Protein AF-A0A7U9NGF4-F1 (afdb_monomer)

Nearest PDB structures (foldseek):
  6f1t-assembly1_i  TM=4.690E-01  e=4.028E+00  Homo sapiens
  6hcq-assembly1_W2  TM=2.951E-01  e=4.028E+00  Oryctolagus cuniculus
  6j0n-assembly1_V  TM=3.800E-01  e=9.695E+00  Photorhabdus asymbiotica subsp. asymbiotica ATCC 43949

pLDDT: mean 77.32, std 14.56, range [38.88, 92.25]

Sequence (67 aa):
MAAEGQKGQSYDVLPKCIHVGILDFVLFEEDEEFYSCFHFWEDTRRRMYTDKLEIHILELPKLEGCE

Mean predicted aligned error: 9.67 Å

Secondary structure (DSSP, 8-state):
------TTS-GGGPPPEEEEEEESS-S-TT---SEEEEEEEETTTTEEEEEEEEEEEEEHHHHTT--

Radius of gyration: 16.31 Å; Cα contacts (8 Å, |Δi|>4): 85; chains: 1; bounding box: 26×37×51 Å

Solvent-accessible surface area (backbone atoms only — not comparable to full-atom values): 4402 Å² total; per-residue (Å²): 134,84,85,74,78,61,90,84,66,66,80,81,73,61,73,69,46,74,46,76,46,80,34,88,48,81,85,56,85,87,53,83,65,36,66,47,80,46,72,48,58,40,84,89,80,67,41,73,71,48,94,45,46,41,40,35,40,35,26,49,60,51,59,76,68,74,123

Structure (mmCIF, N/CA/C/O backbone):
data_AF-A0A7U9NGF4-F1
#
_entry.id   AF-A0A7U9NGF4-F1
#
loop_
_atom_site.group_PDB
_atom_site.id
_atom_site.type_symbol
_atom_site.label_atom_id
_atom_site.label_alt_id
_atom_site.label_comp_id
_atom_site.label_asym_id
_atom_site.label_entity_id
_atom_site.label_seq_id
_atom_site.pdbx_PDB_ins_code
_atom_site.Cartn_x
_atom_site.Cartn_y
_atom_site.Cartn_z
_atom_site.occupancy
_atom_site.B_iso_or_equiv
_atom_site.auth_seq_id
_atom_site.auth_comp_id
_atom_site.auth_asym_id
_atom_site.auth_atom_id
_atom_site.pdbx_PDB_model_num
ATOM 1 N N . MET A 1 1 ? 6.190 20.755 -14.057 1.00 38.88 1 MET A N 1
ATOM 2 C CA . MET A 1 1 ? 6.560 20.230 -15.389 1.00 38.88 1 MET A CA 1
ATOM 3 C C . MET A 1 1 ? 6.012 18.819 -15.474 1.00 38.88 1 MET A C 1
ATOM 5 O O . MET A 1 1 ? 6.508 17.957 -14.764 1.00 38.88 1 MET A O 1
ATOM 9 N N . ALA A 1 2 ? 4.927 18.616 -16.221 1.00 41.09 2 ALA A N 1
ATOM 10 C CA . ALA A 1 2 ? 4.382 17.283 -16.446 1.00 41.09 2 ALA A CA 1
ATOM 11 C C . ALA A 1 2 ? 5.339 16.531 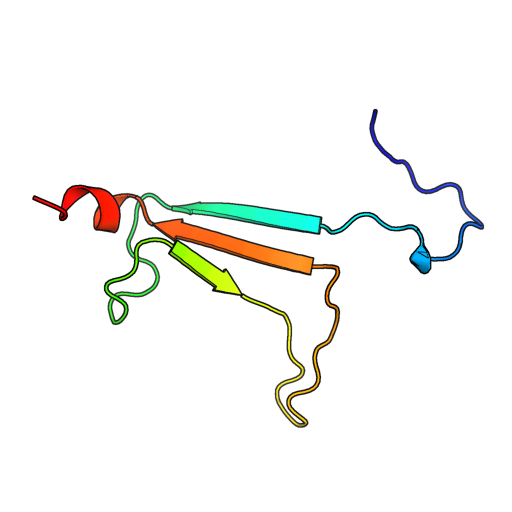-17.380 1.00 41.09 2 ALA A C 1
ATOM 13 O O . ALA A 1 2 ? 5.673 17.034 -18.451 1.00 41.09 2 ALA A O 1
ATOM 14 N N . ALA A 1 3 ? 5.830 15.371 -16.948 1.00 48.28 3 ALA A N 1
ATOM 15 C CA . ALA A 1 3 ? 6.618 14.489 -17.795 1.00 48.28 3 ALA A CA 1
ATOM 16 C C . ALA A 1 3 ? 5.664 13.791 -18.775 1.00 48.28 3 ALA A C 1
ATOM 18 O O . ALA A 1 3 ? 5.214 12.672 -18.542 1.00 48.28 3 ALA A O 1
ATOM 19 N N . GLU A 1 4 ? 5.307 14.478 -19.857 1.00 50.78 4 GLU A N 1
ATOM 20 C CA . GLU A 1 4 ? 4.713 13.828 -21.021 1.00 50.78 4 GLU A CA 1
ATOM 21 C C . GLU A 1 4 ? 5.808 12.969 -21.654 1.00 50.78 4 GLU A C 1
ATOM 23 O O . GLU A 1 4 ? 6.775 13.481 -22.220 1.00 50.78 4 GLU A O 1
ATOM 28 N N . GLY A 1 5 ? 5.706 11.649 -21.482 1.00 52.81 5 GLY A N 1
ATOM 29 C CA . GLY A 1 5 ? 6.661 10.699 -22.037 1.00 52.81 5 GLY A CA 1
ATOM 30 C C . GLY A 1 5 ? 6.813 10.916 -23.542 1.00 52.81 5 GLY A C 1
ATOM 31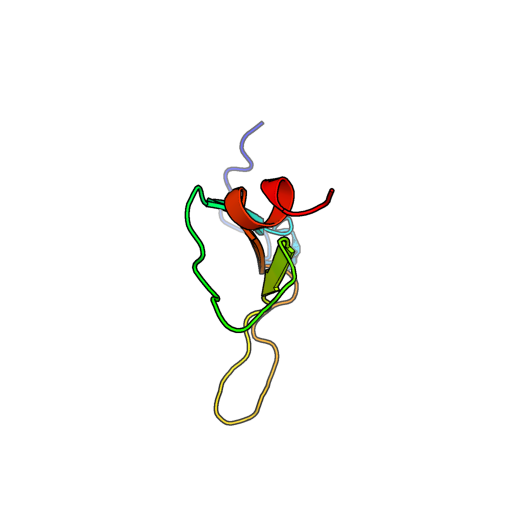 O O . GLY A 1 5 ? 5.894 10.648 -24.318 1.00 52.81 5 GLY A O 1
ATOM 32 N N . GLN A 1 6 ? 7.979 11.408 -23.965 1.00 53.16 6 GLN A N 1
ATOM 33 C CA . GLN A 1 6 ? 8.336 11.464 -25.376 1.00 53.16 6 GLN A CA 1
ATOM 34 C C . GLN A 1 6 ? 8.321 10.039 -25.936 1.00 53.16 6 GLN A C 1
ATOM 36 O O . GLN A 1 6 ? 9.037 9.159 -25.452 1.00 53.16 6 GLN A O 1
ATOM 41 N N . LYS A 1 7 ? 7.494 9.811 -26.963 1.00 50.66 7 LYS A N 1
ATOM 42 C CA . LYS A 1 7 ? 7.412 8.525 -27.666 1.00 50.66 7 LYS A CA 1
ATOM 43 C C . LYS A 1 7 ? 8.813 8.133 -28.150 1.00 50.66 7 LYS A C 1
ATOM 45 O O . LYS A 1 7 ? 9.369 8.812 -29.007 1.00 50.66 7 LYS A O 1
ATOM 50 N N . GLY A 1 8 ? 9.369 7.057 -27.591 1.00 64.44 8 GLY A N 1
ATOM 51 C CA . GLY A 1 8 ? 10.697 6.539 -27.944 1.00 64.44 8 GLY A CA 1
ATOM 52 C C . GLY A 1 8 ? 11.719 6.494 -26.804 1.00 64.44 8 GLY A C 1
ATOM 53 O O . GLY A 1 8 ? 12.782 5.911 -27.000 1.00 64.44 8 GLY A O 1
ATOM 54 N N . GLN A 1 9 ? 11.426 7.049 -25.622 1.00 60.19 9 GLN A N 1
ATOM 55 C CA . GLN A 1 9 ? 12.264 6.811 -24.439 1.00 60.19 9 GLN A CA 1
ATOM 56 C C . GLN A 1 9 ? 11.958 5.448 -23.804 1.00 60.19 9 GLN A C 1
ATOM 58 O O . GLN A 1 9 ? 10.800 5.036 -23.728 1.00 60.19 9 GLN A O 1
ATOM 63 N N . SER A 1 10 ? 13.000 4.754 -23.337 1.00 59.69 10 SER A N 1
ATOM 64 C CA . SER A 1 10 ? 12.841 3.504 -22.593 1.00 59.69 10 SER A CA 1
ATOM 65 C C . SER A 1 10 ? 12.033 3.733 -21.315 1.00 59.69 10 SER A C 1
ATOM 67 O O . SER A 1 10 ? 12.273 4.684 -20.572 1.00 59.69 10 SER A O 1
ATOM 69 N N . TYR A 1 11 ? 11.119 2.806 -21.022 1.00 64.50 11 TYR A N 1
ATOM 70 C CA . TYR A 1 11 ? 10.310 2.772 -19.794 1.00 64.50 11 TYR A CA 1
ATOM 71 C C . TYR A 1 11 ? 11.161 2.698 -18.504 1.00 64.50 11 TYR A C 1
ATOM 73 O O . TYR A 1 11 ? 10.653 2.859 -17.391 1.00 64.50 11 TYR A O 1
ATOM 81 N N . ASP A 1 12 ? 12.476 2.511 -18.635 1.00 64.69 12 ASP A N 1
ATOM 82 C CA . ASP A 1 12 ? 13.464 2.635 -17.567 1.00 64.69 12 ASP A CA 1
ATOM 83 C C . ASP A 1 12 ? 13.494 4.028 -16.923 1.00 64.69 12 ASP A C 1
ATOM 85 O O . ASP A 1 12 ? 13.693 4.117 -15.714 1.00 64.69 12 ASP A O 1
ATOM 89 N N . VAL A 1 13 ? 13.205 5.093 -17.679 1.00 65.12 13 VAL A N 1
ATOM 90 C CA . VAL A 1 13 ? 13.316 6.492 -17.211 1.00 65.12 13 VAL A CA 1
ATOM 91 C C . VAL A 1 13 ? 12.048 6.989 -16.498 1.00 65.12 13 VAL A C 1
ATOM 93 O O . VAL A 1 13 ? 12.000 8.117 -16.014 1.00 65.12 13 VAL A O 1
ATOM 96 N N . LEU A 1 14 ? 11.002 6.161 -16.411 1.00 68.69 14 LEU A N 1
ATOM 97 C CA . LEU A 1 14 ? 9.770 6.551 -15.728 1.00 68.69 14 LEU A CA 1
ATOM 98 C C . LEU A 1 14 ? 10.032 6.804 -14.235 1.00 68.69 14 LEU A C 1
ATOM 100 O O . LEU A 1 14 ? 10.565 5.912 -13.563 1.00 68.69 14 LEU A O 1
ATOM 104 N N . PRO A 1 15 ? 9.652 7.988 -13.712 1.00 73.50 15 PRO A N 1
ATOM 105 C CA . PRO A 1 15 ? 9.767 8.278 -12.292 1.00 73.50 15 PRO A CA 1
ATOM 106 C C . PRO A 1 15 ? 8.862 7.338 -11.497 1.00 73.50 15 PRO A C 1
ATOM 108 O O . PRO A 1 15 ? 7.821 6.895 -11.990 1.00 73.50 15 PRO A O 1
ATOM 111 N N . LYS A 1 16 ? 9.258 7.050 -10.253 1.00 81.19 16 LYS A N 1
ATOM 112 C CA . LYS A 1 16 ? 8.421 6.271 -9.342 1.00 81.19 16 LYS A CA 1
ATOM 113 C C . LYS A 1 16 ? 7.083 6.983 -9.148 1.00 81.19 16 LYS A C 1
ATOM 115 O O . LYS A 1 16 ? 7.042 8.167 -8.817 1.00 81.19 16 LYS A O 1
ATOM 120 N N . CYS A 1 17 ? 6.000 6.263 -9.401 1.00 84.38 17 CYS A N 1
ATOM 121 C CA . CYS A 1 17 ? 4.640 6.708 -9.179 1.00 84.38 17 CYS A CA 1
ATOM 122 C C . CYS A 1 17 ? 4.239 6.332 -7.753 1.00 84.38 17 CYS A C 1
ATOM 124 O O . CYS A 1 17 ? 4.159 5.154 -7.412 1.00 84.38 17 CYS A O 1
ATOM 126 N N . ILE A 1 18 ? 4.004 7.350 -6.933 1.00 87.75 18 ILE A N 1
ATOM 127 C CA . ILE A 1 18 ? 3.558 7.194 -5.554 1.00 87.75 18 ILE A CA 1
ATOM 128 C C . ILE A 1 18 ? 2.091 7.603 -5.520 1.00 87.75 18 ILE A C 1
ATOM 130 O O . ILE A 1 18 ? 1.758 8.761 -5.782 1.00 87.75 18 ILE A O 1
ATOM 134 N N . HIS A 1 19 ? 1.211 6.652 -5.231 1.00 89.62 19 HIS A N 1
ATOM 135 C CA . HIS A 1 19 ? -0.202 6.924 -5.020 1.00 89.62 19 HIS A CA 1
ATOM 136 C C . HIS A 1 19 ? -0.443 7.123 -3.529 1.00 89.62 19 HIS A C 1
ATOM 138 O O . HIS A 1 19 ? -0.238 6.197 -2.755 1.00 89.62 19 HIS A O 1
ATOM 144 N N . VAL A 1 20 ? -0.869 8.320 -3.127 1.00 90.81 20 VAL A N 1
ATOM 145 C CA . VAL A 1 20 ? -1.182 8.628 -1.728 1.00 90.81 20 VAL A CA 1
ATOM 146 C C . VAL A 1 20 ? -2.692 8.783 -1.581 1.00 90.81 20 VAL A C 1
ATOM 148 O O . VAL A 1 20 ? -3.266 9.739 -2.102 1.00 90.81 20 VAL A O 1
ATOM 151 N N . GLY A 1 21 ? -3.329 7.839 -0.893 1.00 90.31 21 GLY A N 1
ATOM 152 C CA . GLY A 1 21 ? -4.744 7.883 -0.541 1.00 90.31 21 GLY A CA 1
ATOM 153 C C . GLY A 1 21 ? -4.910 8.309 0.911 1.00 90.31 21 GLY A C 1
ATOM 154 O O . GLY A 1 21 ? -4.505 7.580 1.808 1.00 90.31 21 GLY A O 1
ATOM 155 N N . ILE A 1 22 ? -5.501 9.479 1.140 1.00 89.69 22 ILE A N 1
ATOM 156 C CA . ILE A 1 22 ? -5.866 9.945 2.482 1.00 89.69 22 ILE A CA 1
ATOM 157 C C . ILE A 1 22 ? -7.343 9.615 2.692 1.00 89.69 22 ILE A C 1
ATOM 159 O O . ILE A 1 22 ? -8.195 10.087 1.938 1.00 89.69 22 ILE A O 1
ATOM 163 N N . LEU A 1 23 ? -7.626 8.777 3.680 1.00 88.75 23 LEU A N 1
ATOM 164 C CA . LEU A 1 23 ? -8.944 8.246 3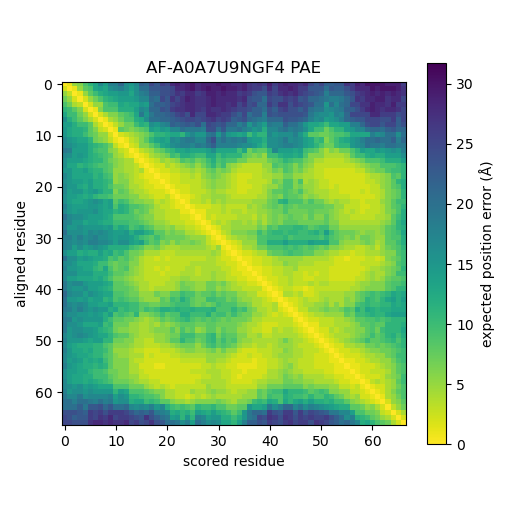.993 1.00 88.75 23 LEU A CA 1
ATOM 165 C C . LEU A 1 23 ? -9.417 8.806 5.334 1.00 88.75 23 LEU A C 1
ATOM 167 O O . LEU A 1 23 ? -8.675 8.811 6.312 1.00 88.75 23 LEU A O 1
ATOM 171 N N . ASP A 1 24 ? -10.674 9.238 5.368 1.00 85.88 24 ASP A N 1
ATOM 172 C CA . ASP A 1 24 ? -11.376 9.713 6.572 1.00 85.88 24 ASP A CA 1
ATOM 173 C C . ASP A 1 24 ? -12.174 8.589 7.264 1.00 85.88 24 ASP A C 1
ATOM 175 O O . ASP A 1 24 ? -13.075 8.806 8.064 1.00 85.88 24 ASP A O 1
ATOM 179 N N . PHE A 1 25 ? -11.891 7.344 6.896 1.00 85.50 25 PHE A N 1
ATOM 180 C CA . PHE A 1 25 ? -12.529 6.159 7.449 1.00 85.50 25 PHE A CA 1
ATOM 181 C C . PHE A 1 25 ? -11.488 5.055 7.608 1.00 85.50 25 PHE A C 1
ATOM 183 O O . PHE A 1 25 ? -10.443 5.073 6.953 1.00 85.50 25 PHE A O 1
ATOM 190 N N . VAL A 1 26 ? -11.785 4.101 8.486 1.00 84.19 26 VAL A N 1
ATOM 191 C CA . VAL A 1 26 ? -10.948 2.922 8.695 1.00 84.19 26 VAL A CA 1
ATOM 192 C C . VAL A 1 26 ? -11.231 1.929 7.571 1.00 84.19 26 VAL A C 1
ATOM 194 O O . VAL A 1 26 ? -12.350 1.440 7.427 1.00 84.19 26 VAL A O 1
ATOM 197 N N . LEU A 1 27 ? -10.226 1.685 6.738 1.00 85.75 27 LEU A N 1
ATOM 198 C CA . LEU A 1 27 ? -10.240 0.681 5.681 1.00 85.75 27 LEU A CA 1
ATOM 199 C C . LEU A 1 27 ? -9.816 -0.686 6.227 1.00 85.75 27 LEU A C 1
ATOM 201 O O . LEU A 1 27 ? -10.389 -1.700 5.833 1.00 85.75 27 LEU A O 1
ATOM 205 N N . PHE A 1 28 ? -8.837 -0.700 7.134 1.00 83.81 28 PHE A N 1
ATOM 206 C CA . PHE A 1 28 ? -8.328 -1.916 7.764 1.00 83.81 28 PHE A CA 1
ATOM 207 C C . PHE A 1 28 ? -8.613 -1.877 9.262 1.00 83.81 28 PHE A C 1
ATOM 209 O O . PHE A 1 28 ? -7.827 -1.336 10.034 1.00 83.81 28 PHE A O 1
ATOM 216 N N . GLU A 1 29 ? -9.756 -2.425 9.676 1.00 79.19 29 GLU A N 1
ATOM 217 C CA . GLU A 1 29 ? -10.172 -2.439 11.089 1.00 79.19 29 GLU A CA 1
ATOM 218 C C . GLU A 1 29 ? -9.271 -3.319 11.971 1.00 79.19 29 GLU A C 1
ATOM 220 O O . GLU A 1 29 ? -9.223 -3.131 13.183 1.00 79.19 29 GLU A O 1
ATOM 225 N N . GLU A 1 30 ? -8.555 -4.269 11.366 1.00 81.12 30 GLU A N 1
ATOM 226 C CA . GLU A 1 30 ? -7.661 -5.207 12.054 1.00 81.12 30 GLU A CA 1
ATOM 227 C C . GLU A 1 30 ? -6.280 -4.603 12.359 1.00 81.12 30 GLU A C 1
ATOM 229 O O . GLU A 1 30 ? -5.597 -5.067 13.270 1.00 81.12 30 GLU A O 1
ATOM 234 N N . ASP A 1 31 ? -5.876 -3.567 11.617 1.00 79.56 31 ASP A N 1
ATOM 235 C CA . ASP A 1 31 ? -4.561 -2.938 11.731 1.00 79.56 31 ASP A CA 1
ATOM 236 C C . ASP A 1 31 ? -4.637 -1.678 12.607 1.00 79.56 31 ASP A C 1
ATOM 238 O O . ASP A 1 31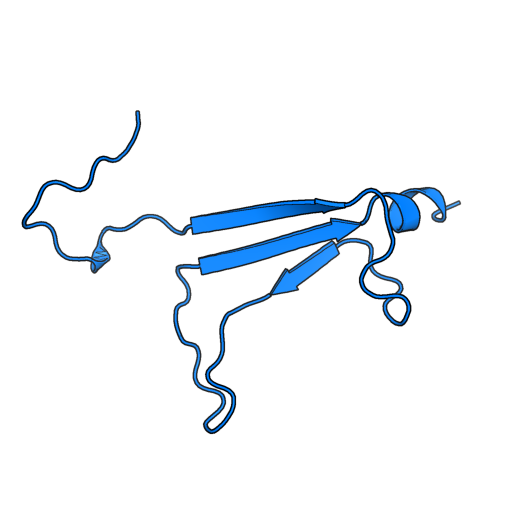 ? -5.389 -0.750 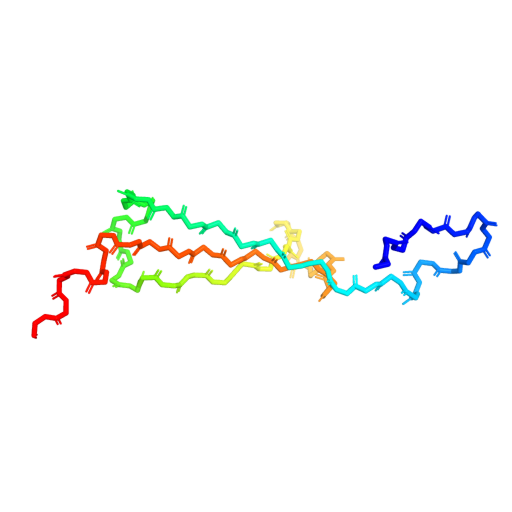12.319 1.00 79.56 31 ASP A O 1
ATOM 242 N N . GLU A 1 32 ? -3.815 -1.584 13.654 1.00 75.25 32 GLU A N 1
ATOM 243 C CA . GLU A 1 32 ? -3.736 -0.377 14.503 1.00 75.25 32 GLU A CA 1
ATOM 244 C C . GLU A 1 32 ? -2.982 0.782 13.820 1.00 75.25 32 GLU A C 1
ATOM 246 O O . GLU A 1 32 ? -3.067 1.937 14.235 1.00 75.25 32 GLU A O 1
ATOM 251 N N . GLU A 1 33 ? -2.243 0.495 12.747 1.00 81.94 33 GLU A N 1
ATOM 252 C CA . GLU A 1 33 ? -1.421 1.473 12.042 1.00 81.94 33 GLU A CA 1
ATOM 253 C C . GLU A 1 33 ? -2.276 2.407 11.173 1.00 81.94 33 GLU A C 1
ATOM 255 O O . GLU A 1 33 ? -3.086 1.969 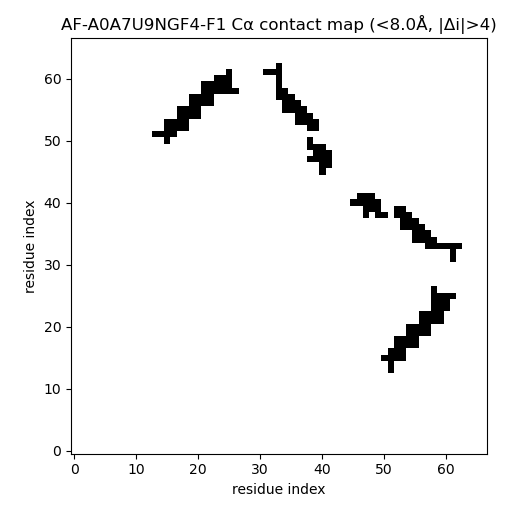10.359 1.00 81.94 33 GLU A O 1
ATOM 260 N N . PHE A 1 34 ? -2.054 3.718 11.302 1.00 85.19 34 PHE A N 1
ATOM 261 C CA . PHE A 1 34 ? -2.699 4.740 10.466 1.00 85.19 34 PHE A CA 1
ATOM 262 C C . PHE A 1 34 ? -2.084 4.855 9.065 1.00 85.19 34 PHE A C 1
ATOM 264 O O . PHE A 1 34 ? -2.617 5.559 8.210 1.00 85.19 34 PHE A O 1
ATOM 271 N N . TYR A 1 35 ? -0.932 4.228 8.832 1.00 88.69 35 TYR A N 1
ATOM 272 C CA . TYR A 1 35 ? -0.181 4.323 7.588 1.00 88.69 35 TYR A CA 1
ATOM 273 C C . TYR A 1 35 ? 0.128 2.929 7.062 1.00 88.69 35 TYR A C 1
ATOM 275 O O . TYR A 1 35 ? 0.810 2.149 7.717 1.00 88.69 35 TYR A O 1
ATOM 283 N N . SER A 1 36 ? -0.320 2.65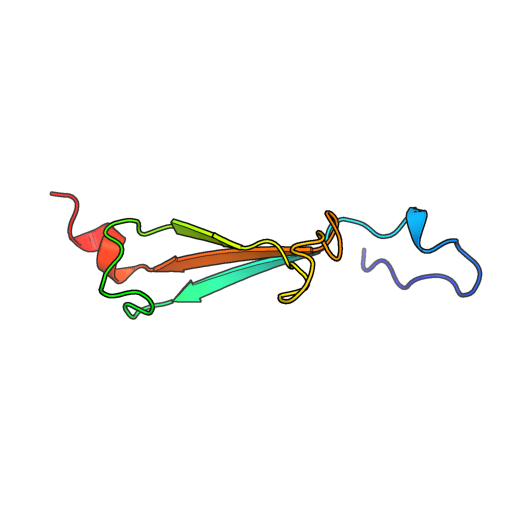4 5.844 1.00 88.50 36 SER A N 1
ATOM 284 C CA . SER A 1 36 ? -0.073 1.393 5.155 1.00 88.50 36 SER A CA 1
ATOM 285 C C . SER A 1 36 ? 0.628 1.638 3.824 1.00 88.50 36 SER A C 1
ATOM 287 O O . SER A 1 36 ? 0.205 2.483 3.032 1.00 88.50 36 SER A O 1
ATOM 289 N N . CYS A 1 37 ? 1.698 0.887 3.560 1.00 89.06 37 CYS A N 1
ATOM 290 C CA . CYS A 1 37 ? 2.424 0.922 2.292 1.00 89.06 37 CYS A CA 1
ATOM 291 C C . CYS A 1 37 ? 2.265 -0.412 1.559 1.00 89.06 37 CYS A C 1
ATOM 293 O O . CYS A 1 37 ? 2.627 -1.465 2.083 1.00 89.06 37 CYS A O 1
ATOM 295 N N . PHE A 1 38 ? 1.752 -0.357 0.333 1.00 87.94 38 PHE A N 1
ATOM 296 C CA . PHE A 1 38 ? 1.498 -1.521 -0.500 1.00 87.94 38 PHE A CA 1
ATOM 297 C C . PHE A 1 38 ? 2.366 -1.503 -1.755 1.00 87.94 38 PHE A C 1
ATOM 299 O O . PHE A 1 38 ? 2.365 -0.549 -2.542 1.00 87.94 38 PHE A O 1
ATOM 306 N N . HIS A 1 39 ? 3.040 -2.629 -1.975 1.00 88.75 39 HIS A N 1
ATOM 307 C CA . HIS A 1 39 ? 3.724 -2.959 -3.222 1.00 88.75 39 HIS A CA 1
ATOM 308 C C . HIS A 1 39 ? 2.883 -3.944 -4.030 1.00 88.75 39 HIS A C 1
ATOM 310 O O . HIS A 1 39 ? 2.154 -4.764 -3.471 1.00 88.75 39 HIS A O 1
ATOM 316 N N . PHE A 1 40 ? 3.000 -3.891 -5.356 1.00 87.69 40 PHE A N 1
ATOM 317 C CA . PHE A 1 40 ? 2.291 -4.819 -6.234 1.00 87.69 40 PHE A CA 1
ATOM 318 C C . PHE A 1 40 ? 3.076 -6.115 -6.374 1.00 87.69 40 PHE A C 1
ATOM 320 O O . PHE A 1 40 ? 4.222 -6.121 -6.836 1.00 87.69 40 PHE A O 1
ATOM 327 N N . TRP A 1 41 ? 2.423 -7.221 -6.040 1.00 88.06 41 TRP A N 1
ATOM 328 C CA . TRP A 1 41 ? 2.962 -8.565 -6.178 1.00 88.06 41 TRP A CA 1
ATOM 329 C C . TRP A 1 41 ? 2.019 -9.405 -7.030 1.00 88.06 41 TRP A C 1
ATOM 331 O O . TRP A 1 41 ? 0.809 -9.217 -7.013 1.00 88.06 41 TRP A O 1
ATOM 341 N N . GLU A 1 42 ? 2.582 -10.335 -7.787 1.00 87.56 42 GLU A N 1
ATOM 342 C CA . GLU A 1 42 ? 1.822 -11.366 -8.480 1.00 87.56 42 GLU A CA 1
ATOM 343 C C . GLU A 1 42 ? 1.450 -12.469 -7.487 1.00 87.56 42 GLU A C 1
ATOM 345 O O . GLU A 1 42 ? 2.336 -13.080 -6.889 1.00 87.56 42 GLU A O 1
ATOM 350 N N . ASP A 1 43 ? 0.156 -12.729 -7.313 1.00 85.94 43 ASP A N 1
ATOM 351 C CA . ASP A 1 43 ? -0.358 -13.573 -6.225 1.00 85.94 43 ASP A CA 1
ATOM 352 C C . ASP A 1 43 ? 0.151 -15.021 -6.260 1.00 85.94 43 ASP A C 1
ATOM 354 O O . ASP A 1 43 ? 0.389 -15.624 -5.214 1.00 85.94 43 ASP A O 1
ATOM 358 N N . THR A 1 44 ? 0.371 -15.594 -7.448 1.00 90.31 44 THR A N 1
ATOM 359 C CA . THR A 1 44 ? 0.712 -17.021 -7.568 1.00 90.31 44 THR A CA 1
ATOM 360 C C . THR A 1 44 ? 2.169 -17.307 -7.222 1.00 90.31 44 THR A C 1
ATOM 362 O O . THR A 1 44 ? 2.463 -18.247 -6.482 1.00 90.31 44 THR A O 1
ATOM 365 N N . ARG A 1 45 ? 3.116 -16.547 -7.787 1.00 88.69 45 ARG A N 1
ATOM 366 C CA . ARG A 1 45 ? 4.565 -16.776 -7.613 1.00 88.69 45 ARG A CA 1
ATOM 367 C C . ARG A 1 45 ? 5.195 -15.755 -6.674 1.00 88.69 45 ARG A C 1
ATOM 369 O O . ARG A 1 45 ? 6.416 -15.785 -6.501 1.00 88.69 45 ARG A O 1
ATOM 376 N N . ARG A 1 46 ? 4.381 -14.862 -6.098 1.00 83.38 46 ARG A N 1
ATOM 377 C CA . ARG A 1 46 ? 4.771 -13.809 -5.154 1.00 83.38 46 ARG A CA 1
ATOM 378 C C . ARG A 1 46 ? 5.922 -12.959 -5.688 1.00 83.38 46 ARG A C 1
ATOM 380 O O . ARG A 1 46 ? 6.846 -12.594 -4.964 1.00 83.38 46 ARG A O 1
ATOM 387 N N . ARG A 1 47 ? 5.902 -12.693 -6.997 1.00 85.50 47 ARG A N 1
ATOM 388 C CA . ARG A 1 47 ? 6.914 -11.875 -7.672 1.00 85.50 47 ARG A CA 1
ATOM 389 C C . ARG A 1 47 ? 6.490 -10.420 -7.651 1.00 85.50 47 ARG A C 1
ATOM 391 O O . ARG A 1 47 ? 5.364 -10.112 -8.019 1.00 85.50 47 ARG A O 1
ATOM 398 N N . MET A 1 48 ? 7.401 -9.535 -7.262 1.00 84.19 48 MET A N 1
ATOM 399 C CA . MET A 1 48 ? 7.162 -8.097 -7.332 1.00 84.19 48 MET A CA 1
ATOM 400 C C . MET A 1 48 ? 6.909 -7.702 -8.788 1.00 84.19 48 MET A C 1
ATOM 402 O O . MET A 1 48 ? 7.705 -8.037 -9.669 1.00 84.19 48 MET A O 1
ATOM 406 N N . TYR A 1 49 ? 5.796 -7.019 -9.033 1.00 81.75 49 TYR A N 1
ATOM 407 C CA . TYR A 1 49 ? 5.432 -6.547 -10.364 1.00 81.75 49 TYR A CA 1
ATOM 408 C C . TYR A 1 49 ? 6.329 -5.379 -10.786 1.00 81.75 49 TYR A C 1
ATOM 410 O O . TYR A 1 49 ? 6.871 -5.374 -11.889 1.00 81.75 49 TYR A O 1
ATOM 418 N N . THR A 1 50 ? 6.516 -4.400 -9.896 1.00 81.81 50 THR A N 1
ATOM 419 C CA . THR A 1 50 ? 7.390 -3.244 -10.121 1.00 81.81 50 THR A CA 1
ATOM 420 C C . THR A 1 50 ? 7.735 -2.555 -8.803 1.00 81.81 50 THR A C 1
ATOM 422 O O . THR A 1 50 ? 6.887 -2.466 -7.920 1.00 81.81 50 THR A O 1
ATOM 425 N N . ASP A 1 51 ? 8.955 -2.028 -8.684 1.00 81.88 51 ASP A N 1
ATOM 426 C CA . ASP A 1 51 ? 9.363 -1.146 -7.577 1.00 81.88 51 ASP A CA 1
ATOM 427 C C . ASP A 1 51 ? 9.045 0.335 -7.861 1.00 81.88 51 ASP A C 1
ATOM 429 O O . ASP A 1 51 ? 9.323 1.219 -7.046 1.00 81.88 51 ASP A O 1
ATOM 433 N N . LYS A 1 52 ? 8.513 0.614 -9.059 1.00 82.62 52 LYS A N 1
ATOM 434 C CA . LYS A 1 52 ? 8.199 1.965 -9.528 1.00 82.62 52 LYS A CA 1
ATOM 435 C C . LYS A 1 52 ? 6.793 2.420 -9.160 1.00 82.62 52 LYS A C 1
ATOM 437 O O . LYS A 1 52 ? 6.453 3.550 -9.487 1.00 82.62 52 LYS A O 1
ATOM 442 N N . LEU A 1 53 ? 5.971 1.561 -8.565 1.00 85.94 53 LEU A N 1
ATOM 443 C CA . LEU A 1 53 ? 4.608 1.893 -8.170 1.00 85.94 53 LEU A CA 1
ATOM 444 C C . LEU A 1 53 ? 4.381 1.475 -6.722 1.00 85.94 53 LEU A C 1
ATOM 446 O O . LEU A 1 53 ? 4.466 0.292 -6.395 1.00 85.94 53 LEU A O 1
ATOM 450 N N . GLU A 1 54 ? 4.093 2.46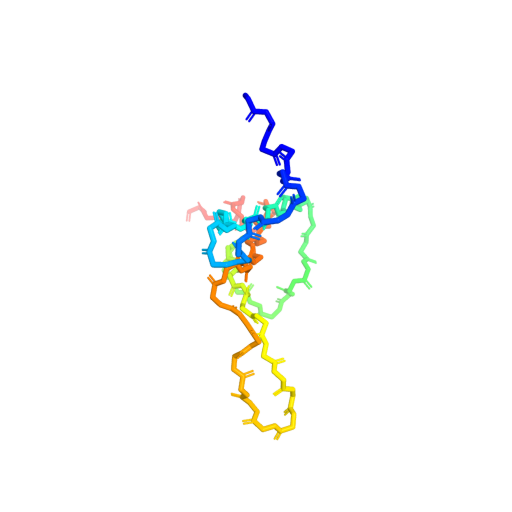4 -5.886 1.00 90.50 54 GLU A N 1
ATOM 451 C CA . GLU A 1 54 ? 3.870 2.298 -4.451 1.00 90.50 54 GLU A CA 1
ATOM 452 C C . GLU A 1 54 ? 2.545 2.964 -4.082 1.00 90.50 54 GLU A C 1
ATOM 454 O O . GLU A 1 54 ? 2.252 4.077 -4.534 1.00 90.50 54 GLU A O 1
ATOM 459 N N . ILE A 1 55 ? 1.725 2.273 -3.290 1.00 91.56 55 ILE A N 1
ATOM 460 C CA . ILE A 1 55 ? 0.483 2.828 -2.753 1.00 91.56 55 ILE A CA 1
ATOM 461 C C . ILE A 1 55 ? 0.679 3.084 -1.267 1.00 91.56 55 ILE A C 1
ATOM 463 O O . ILE A 1 55 ? 0.943 2.168 -0.500 1.00 91.56 55 ILE A O 1
ATOM 467 N N . HIS A 1 56 ? 0.483 4.329 -0.867 1.00 92.25 56 HIS A N 1
ATOM 468 C CA . HIS A 1 56 ? 0.505 4.781 0.509 1.00 92.25 56 HIS A CA 1
ATOM 469 C C . HIS A 1 56 ? -0.916 5.148 0.905 1.00 92.25 56 HIS A C 1
ATOM 471 O O . HIS A 1 56 ? -1.510 6.054 0.321 1.00 92.25 56 HIS A O 1
ATOM 477 N N . ILE A 1 57 ? -1.463 4.442 1.881 1.00 90.94 57 ILE A N 1
ATOM 478 C CA . ILE A 1 57 ? -2.776 4.724 2.445 1.00 90.94 57 ILE A CA 1
ATOM 479 C C . ILE A 1 57 ? -2.578 5.313 3.835 1.00 90.94 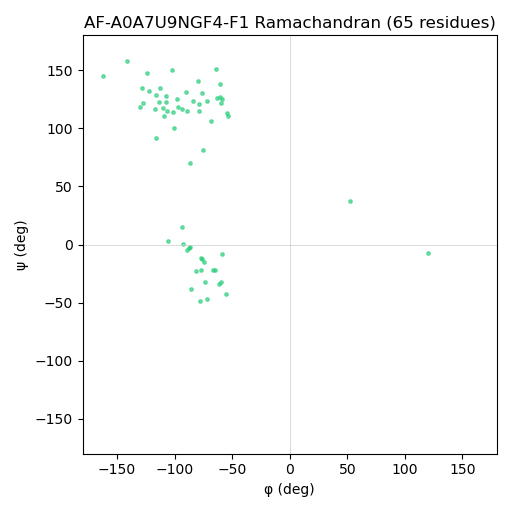57 ILE A C 1
ATOM 481 O O . ILE A 1 57 ? -1.843 4.760 4.648 1.00 90.94 57 ILE A O 1
ATOM 485 N N . LEU A 1 58 ? -3.207 6.458 4.071 1.00 90.50 58 LEU A N 1
ATOM 486 C CA . LEU A 1 58 ? -3.218 7.170 5.341 1.00 90.50 58 LEU A CA 1
ATOM 487 C C . LEU A 1 58 ? -4.655 7.209 5.847 1.00 90.50 58 LEU A C 1
ATOM 489 O O . LEU A 1 58 ? -5.514 7.808 5.205 1.00 90.50 58 LEU A O 1
ATOM 493 N N . GLU A 1 59 ? -4.909 6.590 6.988 1.00 88.88 59 GLU A N 1
ATOM 494 C CA . GLU A 1 59 ? -6.210 6.538 7.647 1.00 88.88 59 GLU A CA 1
ATOM 495 C C . GLU A 1 59 ? -6.231 7.570 8.778 1.00 88.88 59 GLU A C 1
ATOM 497 O O . GLU A 1 59 ? -5.698 7.345 9.865 1.00 88.88 59 GLU A O 1
ATOM 502 N N . LEU A 1 60 ? -6.853 8.720 8.521 1.00 83.94 60 LEU A N 1
ATOM 503 C CA . LEU A 1 60 ? -6.999 9.806 9.490 1.00 83.94 60 LEU A CA 1
ATOM 504 C C . LEU A 1 60 ? -7.669 9.399 10.816 1.00 83.94 60 LEU A C 1
ATOM 506 O O . LEU A 1 60 ? -7.126 9.785 11.851 1.00 83.94 60 LEU A O 1
ATOM 510 N N . PRO A 1 61 ? -8.753 8.595 10.854 1.00 80.62 61 PRO A N 1
ATOM 511 C CA . PRO A 1 61 ? -9.422 8.280 12.122 1.00 80.62 61 PRO A CA 1
ATOM 512 C C . PRO A 1 61 ? -8.553 7.475 13.099 1.00 80.62 61 PRO A C 1
ATOM 514 O O . PRO A 1 61 ? -8.791 7.511 14.303 1.00 80.62 61 PRO A O 1
ATOM 517 N N . LYS A 1 62 ? -7.518 6.773 12.615 1.00 79.00 62 LYS A N 1
ATOM 518 C CA . LYS A 1 62 ? -6.546 6.073 13.475 1.00 79.00 62 LYS A CA 1
ATOM 519 C C . LYS A 1 62 ? -5.532 7.029 14.109 1.00 79.00 62 LYS A C 1
ATOM 521 O O . LYS A 1 62 ? -4.951 6.714 15.142 1.00 79.00 62 LYS A O 1
ATOM 526 N N . LEU A 1 63 ? -5.329 8.205 13.514 1.00 72.44 63 LEU A N 1
ATOM 527 C CA . LEU A 1 63 ? -4.445 9.243 14.045 1.00 72.44 63 LEU A CA 1
ATOM 528 C C . LEU A 1 63 ? -5.058 9.938 15.271 1.00 72.44 63 LEU A C 1
ATOM 530 O O . LEU A 1 63 ? -4.338 10.361 16.171 1.00 72.44 63 LEU A O 1
ATOM 534 N N . GLU A 1 64 ? -6.387 10.046 15.306 1.00 65.12 64 GLU A N 1
ATOM 535 C CA . GLU A 1 64 ? -7.139 10.756 16.348 1.00 65.12 64 GLU A CA 1
ATOM 536 C C . GLU A 1 64 ? -7.242 9.968 17.667 1.00 65.12 64 GLU A C 1
ATOM 538 O O . GLU A 1 64 ? -7.608 10.540 18.689 1.00 65.12 64 GLU A O 1
ATOM 543 N N . GLY A 1 65 ? -6.889 8.676 17.661 1.00 57.72 65 GLY A N 1
ATOM 544 C CA . GLY A 1 65 ? -6.868 7.806 18.845 1.00 57.72 65 GLY A CA 1
ATOM 545 C C . GLY A 1 65 ? -5.523 7.731 19.576 1.00 57.72 65 GLY A C 1
ATOM 546 O O . GLY A 1 65 ? -5.415 7.007 20.564 1.00 57.72 65 GLY A O 1
ATOM 547 N N . CYS A 1 66 ? -4.493 8.442 19.107 1.00 46.78 66 CYS A N 1
ATOM 548 C CA . CYS A 1 66 ? -3.186 8.484 19.763 1.00 46.78 66 CYS A CA 1
ATOM 549 C C . CYS A 1 66 ? -3.176 9.588 20.842 1.00 46.78 66 CYS A C 1
ATOM 551 O O . CYS A 1 66 ? -2.560 10.638 20.657 1.00 46.78 66 CYS A O 1
ATOM 553 N N . GLU A 1 67 ? -3.915 9.370 21.935 1.00 45.88 67 GLU A N 1
ATOM 554 C CA . GLU A 1 67 ? -3.770 10.131 23.193 1.00 45.88 67 GLU A CA 1
ATOM 555 C C . GLU A 1 67 ? -2.554 9.663 24.010 1.00 45.88 67 GLU A C 1
ATOM 557 O O . GLU A 1 67 ? -2.289 8.438 24.056 1.00 45.88 67 GLU A O 1
#

Foldseek 3Di:
DDCPPDPPDDPVPDAQAEAEAEAQDDPDPPDLDQKDKDFDADVPVRHGPDPSYIYIYGHVVSVVPPD